Protein AF-A0A6G3WU25-F1 (afdb_monomer_lite)

Sequence (120 aa):
LTVGGRRLEVTRSPAQPRPKKRGDGFTMEKAQSRLRGYDTERGWQALSKSHQEIGEELTQLIGMSRDQFCQVVLLPQGDFARFLRADAEARGKLLGRLFDTRRFAAVEERLAELRRGAEA

Structure (mmCIF, N/CA/C/O backbone):
data_AF-A0A6G3WU25-F1
#
_entry.id   AF-A0A6G3WU25-F1
#
loop_
_atom_site.group_PDB
_atom_site.id
_atom_site.type_symbol
_atom_site.label_atom_id
_atom_site.label_alt_id
_atom_site.label_comp_id
_atom_site.label_asym_id
_atom_site.label_entity_id
_atom_site.label_seq_id
_atom_site.pdbx_PDB_ins_code
_atom_site.Cartn_x
_atom_site.Cartn_y
_atom_site.Cartn_z
_atom_site.occupancy
_atom_site.B_iso_or_equiv
_atom_site.auth_seq_id
_atom_site.auth_comp_id
_atom_site.auth_asym_id
_atom_site.auth_atom_id
_atom_site.pdbx_PDB_model_num
ATOM 1 N N . LEU A 1 1 ? -8.630 -6.424 -8.662 1.00 52.09 1 LEU A N 1
ATOM 2 C CA . LEU A 1 1 ? -7.750 -5.549 -7.851 1.00 52.09 1 LEU A CA 1
ATOM 3 C C . LEU A 1 1 ? -8.452 -4.213 -7.664 1.00 52.09 1 LEU A C 1
ATOM 5 O O . LEU A 1 1 ? -8.207 -3.270 -8.406 1.00 52.09 1 LEU A O 1
ATOM 9 N N . THR A 1 2 ? -9.408 -4.178 -6.745 1.00 66.94 2 THR A N 1
ATOM 10 C CA . THR A 1 2 ? -10.195 -2.986 -6.417 1.00 66.94 2 THR A CA 1
ATOM 11 C C . THR A 1 2 ? -10.176 -2.822 -4.909 1.00 66.94 2 THR A C 1
ATOM 13 O O . THR A 1 2 ? -10.383 -3.802 -4.197 1.00 66.94 2 THR A O 1
ATOM 16 N N . VAL A 1 3 ? -9.914 -1.609 -4.432 1.00 75.12 3 VAL A N 1
ATOM 17 C CA . VAL A 1 3 ? -9.981 -1.245 -3.011 1.00 75.12 3 VAL A CA 1
ATOM 18 C C . VAL A 1 3 ? -10.750 0.067 -2.906 1.00 75.12 3 VAL A C 1
ATOM 20 O O . VAL A 1 3 ? -10.538 0.966 -3.719 1.00 75.12 3 VAL A O 1
ATOM 23 N N . GLY A 1 4 ? -11.711 0.154 -1.982 1.00 74.19 4 GLY A N 1
ATOM 24 C CA . GLY A 1 4 ? -12.531 1.361 -1.801 1.00 74.19 4 GLY A CA 1
ATOM 25 C C . GLY A 1 4 ? -13.245 1.843 -3.075 1.00 74.19 4 GLY A C 1
ATOM 26 O O . GLY A 1 4 ? -13.279 3.038 -3.339 1.00 74.19 4 GLY A O 1
ATOM 27 N N . GLY A 1 5 ? -13.727 0.925 -3.924 1.00 85.12 5 GLY A N 1
ATOM 28 C CA . GLY A 1 5 ? -14.393 1.261 -5.194 1.00 85.12 5 GLY A CA 1
ATOM 29 C C . GLY A 1 5 ? -13.465 1.760 -6.312 1.00 85.12 5 GLY A C 1
ATOM 30 O O . GLY A 1 5 ? -13.920 1.979 -7.430 1.00 85.12 5 GLY A O 1
ATOM 31 N N . ARG A 1 6 ? -12.158 1.889 -6.055 1.00 88.25 6 ARG A N 1
ATOM 32 C CA . ARG A 1 6 ? -11.157 2.335 -7.032 1.00 88.25 6 ARG A CA 1
ATOM 33 C C . ARG A 1 6 ? -10.340 1.154 -7.535 1.00 88.25 6 ARG A C 1
ATOM 35 O O . ARG A 1 6 ? -9.975 0.253 -6.775 1.00 88.25 6 ARG A O 1
ATOM 42 N N . ARG A 1 7 ? -10.008 1.166 -8.826 1.00 93.50 7 ARG A N 1
ATOM 43 C CA . ARG A 1 7 ? -9.069 0.212 -9.426 1.00 93.50 7 ARG A CA 1
ATOM 44 C C . ARG A 1 7 ? -7.718 0.895 -9.592 1.00 93.50 7 ARG A C 1
ATOM 46 O O . ARG A 1 7 ? -7.587 1.848 -10.353 1.00 93.50 7 ARG A O 1
ATOM 53 N N . LEU A 1 8 ? -6.730 0.400 -8.855 1.00 93.38 8 LEU A N 1
ATOM 54 C CA . LEU A 1 8 ? -5.380 0.952 -8.814 1.00 93.38 8 LEU A CA 1
ATOM 55 C C . LEU A 1 8 ? -4.367 -0.085 -9.288 1.00 93.38 8 LEU A C 1
ATOM 57 O O . LEU A 1 8 ? -4.538 -1.286 -9.076 1.00 93.38 8 LEU A O 1
ATOM 61 N N . GLU A 1 9 ? -3.296 0.395 -9.904 1.00 95.00 9 GLU A N 1
ATOM 62 C CA . GLU A 1 9 ? -2.148 -0.408 -10.294 1.00 95.00 9 GLU A CA 1
ATOM 63 C C . GLU A 1 9 ? -0.871 0.236 -9.759 1.00 95.00 9 GLU A C 1
ATOM 65 O O . GLU A 1 9 ? -0.580 1.405 -10.024 1.00 95.00 9 GLU A O 1
ATOM 70 N N . VAL A 1 10 ? -0.101 -0.551 -9.008 1.00 94.62 10 VAL A N 1
ATOM 71 C CA . VAL A 1 10 ? 1.184 -0.143 -8.444 1.00 94.62 10 VAL A CA 1
ATOM 72 C C . VAL A 1 10 ? 2.273 -0.963 -9.112 1.00 94.62 10 VAL A C 1
ATOM 74 O O . VAL A 1 10 ? 2.287 -2.186 -9.007 1.00 94.62 10 VAL A O 1
ATOM 77 N N . THR A 1 11 ? 3.213 -0.291 -9.769 1.00 95.88 11 THR A N 1
ATOM 78 C CA . THR A 1 11 ? 4.418 -0.920 -10.319 1.00 95.88 11 THR A CA 1
ATOM 79 C C . THR A 1 11 ? 5.630 -0.442 -9.534 1.00 95.88 11 THR A C 1
ATOM 81 O O . THR A 1 11 ? 5.830 0.765 -9.374 1.00 95.88 11 THR A O 1
ATOM 84 N N . ARG A 1 12 ? 6.452 -1.377 -9.052 1.00 94.88 12 ARG A N 1
ATOM 85 C CA . ARG A 1 12 ? 7.725 -1.086 -8.384 1.00 94.88 12 ARG A CA 1
ATOM 86 C C . ARG A 1 12 ? 8.845 -1.826 -9.094 1.00 94.88 12 ARG A C 1
ATOM 88 O O . ARG A 1 12 ? 8.729 -3.021 -9.339 1.00 94.88 12 ARG A O 1
ATOM 95 N N . SER A 1 13 ? 9.925 -1.111 -9.369 1.00 94.75 13 SER A N 1
ATOM 96 C CA . SER A 1 13 ? 11.144 -1.675 -9.939 1.00 94.75 13 SER A CA 1
ATOM 97 C C . SER A 1 13 ? 12.292 -1.406 -8.971 1.00 94.75 13 SER A C 1
ATOM 99 O O . SER A 1 13 ? 12.482 -0.244 -8.595 1.00 94.75 13 SER A O 1
ATOM 101 N N . PRO A 1 14 ? 13.035 -2.433 -8.529 1.00 95.50 14 PRO A N 1
ATOM 102 C CA . PRO A 1 14 ? 14.191 -2.236 -7.665 1.00 95.50 14 PRO A CA 1
ATOM 103 C C . PRO A 1 14 ? 15.327 -1.546 -8.427 1.00 95.50 14 PRO A C 1
ATOM 105 O O . PRO A 1 14 ? 15.327 -1.491 -9.659 1.00 95.50 14 PRO A O 1
ATOM 108 N N . ALA A 1 15 ? 16.308 -1.031 -7.686 1.00 96.31 15 ALA A N 1
ATOM 109 C CA . ALA A 1 15 ? 17.553 -0.601 -8.301 1.00 96.31 15 ALA A CA 1
ATOM 110 C C . ALA A 1 15 ? 18.275 -1.828 -8.872 1.00 96.31 15 ALA A C 1
ATOM 112 O O . ALA A 1 15 ? 18.418 -2.833 -8.176 1.00 96.31 15 ALA A O 1
ATOM 113 N N . GLN A 1 16 ? 18.696 -1.761 -10.133 1.00 95.56 16 GLN A N 1
ATOM 114 C CA . GLN A 1 16 ? 19.290 -2.907 -10.821 1.00 95.56 16 GLN A CA 1
ATOM 115 C C . GLN A 1 16 ? 20.236 -2.476 -11.947 1.00 95.56 16 GLN A C 1
ATOM 117 O O . GLN A 1 16 ? 20.023 -1.424 -12.558 1.00 95.56 16 GLN A O 1
ATOM 122 N N . PRO A 1 17 ? 21.271 -3.276 -12.260 1.00 95.88 17 PRO A N 1
ATOM 123 C CA . PRO A 1 17 ? 22.102 -3.036 -13.428 1.00 95.88 17 PRO A CA 1
ATOM 124 C C . PRO A 1 17 ? 21.287 -3.250 -14.708 1.00 95.88 17 PRO A C 1
ATOM 126 O O . PRO A 1 17 ? 20.574 -4.237 -14.869 1.00 95.88 17 PRO A O 1
ATOM 129 N N . ARG A 1 18 ? 21.424 -2.319 -15.646 1.00 94.50 18 ARG A N 1
ATOM 130 C CA . ARG A 1 18 ? 20.768 -2.319 -16.951 1.00 94.50 18 ARG A CA 1
ATOM 131 C C . ARG A 1 18 ? 21.820 -2.093 -18.037 1.00 94.50 18 ARG A C 1
ATOM 133 O O . ARG A 1 18 ? 22.690 -1.243 -17.846 1.00 94.50 18 ARG A O 1
ATOM 140 N N . PRO A 1 19 ? 21.756 -2.785 -19.185 1.00 96.00 19 PRO A N 1
ATOM 141 C CA . PRO A 1 19 ? 22.598 -2.455 -20.329 1.00 96.00 19 PRO A CA 1
ATOM 142 C C . PRO A 1 19 ? 22.497 -0.971 -20.699 1.00 96.00 19 PRO A C 1
ATOM 144 O O . PRO A 1 19 ? 21.406 -0.381 -20.683 1.00 96.00 19 PRO A O 1
ATOM 147 N N . LYS A 1 20 ? 23.636 -0.351 -21.018 1.00 93.94 20 LYS A N 1
ATOM 148 C CA . LYS A 1 20 ? 23.664 1.039 -21.484 1.00 93.94 20 LYS A CA 1
ATOM 149 C C . LYS A 1 20 ? 22.916 1.158 -22.815 1.00 93.94 20 LYS A C 1
ATOM 151 O O . LYS A 1 20 ? 22.951 0.267 -23.651 1.00 93.94 20 LYS A O 1
ATOM 156 N N . LYS A 1 21 ? 22.262 2.305 -23.042 1.00 90.88 21 LYS A N 1
ATOM 157 C CA . LYS A 1 21 ? 21.616 2.601 -24.338 1.00 90.88 21 LYS A CA 1
ATOM 158 C C . LYS A 1 21 ? 22.617 2.727 -25.494 1.00 90.88 21 LYS A C 1
ATOM 160 O O . LYS A 1 21 ? 22.209 2.624 -26.645 1.00 90.88 21 LYS A O 1
ATOM 165 N N . ARG A 1 22 ? 23.879 3.048 -25.198 1.00 92.25 22 ARG A N 1
ATOM 166 C CA . ARG A 1 22 ? 24.964 3.242 -26.168 1.00 92.25 22 ARG A CA 1
ATOM 167 C C . ARG A 1 22 ? 26.276 2.732 -25.571 1.00 92.25 22 ARG A C 1
ATOM 169 O O . ARG A 1 22 ? 26.555 3.036 -24.409 1.00 92.25 22 ARG A O 1
ATOM 176 N N . GLY A 1 23 ? 27.065 2.038 -26.390 1.00 92.50 23 GLY A N 1
ATOM 177 C CA . GLY A 1 23 ? 28.327 1.406 -25.995 1.00 92.50 23 GLY A CA 1
ATOM 178 C C . GLY A 1 23 ? 28.138 0.149 -25.142 1.00 92.50 23 GLY A C 1
ATOM 179 O O . GLY A 1 23 ? 27.012 -0.224 -24.813 1.00 92.50 23 GLY A O 1
ATOM 180 N N . ASP A 1 24 ? 29.256 -0.467 -24.766 1.00 90.12 24 ASP A N 1
ATOM 181 C CA . ASP A 1 24 ? 29.267 -1.702 -23.983 1.00 90.12 24 ASP A CA 1
ATOM 182 C C . ASP A 1 24 ? 29.206 -1.457 -22.464 1.00 90.12 24 ASP A C 1
ATOM 184 O O . ASP A 1 24 ? 29.589 -0.406 -21.925 1.00 90.12 24 ASP A O 1
ATOM 188 N N . GLY A 1 25 ? 28.710 -2.470 -21.756 1.00 94.69 25 GLY A N 1
ATOM 189 C CA . GLY A 1 25 ? 28.616 -2.510 -20.300 1.00 94.69 25 GLY A CA 1
ATOM 190 C C . GLY A 1 25 ? 27.259 -2.092 -19.725 1.00 94.69 25 GLY A C 1
ATOM 191 O O . GLY A 1 25 ? 26.286 -1.808 -20.427 1.00 94.69 25 GLY A O 1
ATOM 192 N N . PHE A 1 26 ? 27.202 -2.062 -18.394 1.00 95.75 26 PHE A N 1
ATOM 193 C CA . PHE A 1 26 ? 25.984 -1.821 -17.622 1.00 95.75 26 PHE A CA 1
ATOM 194 C C . PHE A 1 26 ? 26.006 -0.446 -16.944 1.00 95.75 26 PHE A C 1
ATOM 196 O O . PHE A 1 26 ? 27.057 0.149 -16.704 1.00 95.75 26 PHE A O 1
ATOM 203 N N . THR A 1 27 ? 24.823 0.073 -16.641 1.00 95.44 27 THR A N 1
ATOM 204 C CA . THR A 1 27 ? 24.598 1.245 -15.796 1.00 95.44 27 THR A CA 1
ATOM 205 C C . THR A 1 27 ? 23.559 0.906 -14.735 1.00 95.44 27 THR A C 1
ATOM 207 O O . THR A 1 27 ? 22.713 0.043 -14.955 1.00 95.44 27 THR A O 1
ATOM 210 N N . MET A 1 28 ? 23.619 1.555 -13.576 1.00 95.62 28 MET A N 1
ATOM 211 C CA . MET A 1 28 ? 22.632 1.331 -12.523 1.00 95.62 28 MET A CA 1
ATOM 212 C C . MET A 1 28 ? 21.349 2.099 -12.824 1.00 95.62 28 MET A C 1
ATOM 214 O O . MET A 1 28 ? 21.335 3.330 -12.872 1.00 95.62 28 MET A O 1
ATOM 218 N N . GLU A 1 29 ? 20.251 1.369 -12.987 1.00 95.25 29 GLU A N 1
ATOM 219 C CA . GLU A 1 29 ? 18.914 1.939 -12.984 1.00 95.25 29 GLU A CA 1
ATOM 220 C C . GLU A 1 29 ? 18.464 2.129 -11.533 1.00 95.25 29 GLU A C 1
ATOM 222 O O . GLU A 1 29 ? 18.551 1.214 -10.715 1.00 95.25 29 GLU A O 1
ATOM 227 N N . LYS A 1 30 ? 18.021 3.343 -11.191 1.00 95.44 30 LYS A N 1
ATOM 228 C CA . LYS A 1 30 ? 17.517 3.652 -9.848 1.00 95.44 30 LYS A CA 1
ATOM 229 C C . LYS A 1 30 ? 16.178 2.957 -9.612 1.00 95.44 30 LYS A C 1
ATOM 231 O O . LYS A 1 30 ? 15.408 2.759 -10.550 1.00 95.44 30 LYS A O 1
ATOM 236 N N . ALA A 1 31 ? 15.875 2.672 -8.348 1.00 96.25 31 ALA A N 1
ATOM 237 C CA . ALA A 1 31 ? 14.562 2.173 -7.966 1.00 96.25 31 ALA A CA 1
ATOM 238 C C . ALA A 1 31 ? 13.457 3.160 -8.380 1.00 96.25 31 ALA A C 1
ATOM 240 O O . ALA A 1 31 ? 13.622 4.378 -8.276 1.00 96.25 31 ALA A O 1
ATOM 241 N N . GLN A 1 32 ? 12.325 2.633 -8.846 1.00 96.12 32 GLN A N 1
ATOM 242 C CA . GLN A 1 32 ? 11.175 3.423 -9.282 1.00 96.12 32 GLN A CA 1
ATOM 243 C C . GLN A 1 32 ? 9.881 2.866 -8.703 1.00 96.12 32 GLN A C 1
ATOM 245 O O . GLN A 1 32 ? 9.723 1.662 -8.501 1.00 96.12 32 GLN A O 1
ATOM 250 N N . SER A 1 33 ? 8.925 3.755 -8.458 1.00 97.56 33 SER A N 1
ATOM 251 C CA . SER A 1 33 ? 7.550 3.409 -8.109 1.00 97.56 33 SER A CA 1
ATOM 252 C C . SER A 1 33 ? 6.602 4.215 -8.984 1.00 97.56 33 SER A C 1
ATOM 254 O O . SER A 1 33 ? 6.884 5.366 -9.311 1.00 97.56 33 SER A O 1
ATOM 256 N N . ARG A 1 34 ? 5.507 3.599 -9.422 1.00 97.25 34 ARG A N 1
ATOM 257 C CA . ARG A 1 34 ? 4.474 4.244 -10.235 1.00 97.25 34 ARG A CA 1
ATOM 258 C C . ARG A 1 34 ? 3.112 3.781 -9.761 1.00 97.25 34 ARG A C 1
ATOM 260 O O . ARG A 1 34 ? 2.911 2.583 -9.566 1.00 97.25 34 ARG A O 1
ATOM 267 N N . LEU A 1 35 ? 2.200 4.728 -9.623 1.00 96.56 35 LEU A N 1
ATOM 268 C CA . LEU A 1 35 ? 0.803 4.484 -9.313 1.00 96.56 35 LEU A CA 1
ATOM 269 C C . LEU A 1 35 ? -0.053 4.965 -10.478 1.00 96.56 35 LEU A C 1
ATOM 271 O O . LEU A 1 35 ? 0.105 6.095 -10.952 1.00 96.56 35 LEU A O 1
ATOM 275 N N . ARG A 1 36 ? -0.965 4.104 -10.924 1.00 97.00 36 ARG A N 1
ATOM 276 C CA . ARG A 1 36 ? -2.000 4.434 -11.901 1.00 97.00 36 ARG A CA 1
ATOM 277 C C . ARG A 1 36 ? -3.379 4.119 -11.342 1.00 97.00 36 ARG A C 1
ATOM 279 O O . ARG A 1 36 ? -3.545 3.139 -10.621 1.00 97.00 36 ARG A O 1
ATOM 286 N N . GLY A 1 37 ? -4.353 4.948 -11.688 1.00 95.44 37 GLY A N 1
ATOM 287 C CA . GLY A 1 37 ? -5.767 4.734 -11.401 1.00 95.44 37 GLY A CA 1
ATOM 288 C C . GLY A 1 37 ? -6.523 4.467 -12.688 1.00 95.44 37 GLY A C 1
ATOM 289 O O . GLY A 1 37 ? -6.194 5.036 -13.724 1.00 95.44 37 GLY A O 1
ATOM 290 N N . TYR A 1 38 ? -7.502 3.576 -12.638 1.00 95.25 38 TYR A N 1
ATOM 291 C CA . TYR A 1 38 ? -8.373 3.318 -13.771 1.00 95.25 38 TYR A CA 1
ATOM 292 C C . TYR A 1 38 ? -9.613 4.204 -13.687 1.00 95.25 38 TYR A C 1
ATOM 294 O O . TYR A 1 38 ? -10.344 4.160 -12.698 1.00 95.25 38 TYR A O 1
ATOM 302 N N . ASP A 1 39 ? -9.826 4.975 -14.742 1.00 93.25 39 ASP A N 1
ATOM 303 C CA . ASP A 1 39 ? -11.013 5.772 -15.003 1.00 93.25 39 ASP A CA 1
ATOM 304 C C . ASP A 1 39 ? -11.866 5.072 -16.073 1.00 93.25 39 ASP A C 1
ATOM 306 O O . ASP A 1 39 ? -11.330 4.496 -17.025 1.00 93.25 39 ASP A O 1
ATOM 310 N N . THR A 1 40 ? -13.189 5.084 -15.918 1.00 90.38 40 THR A N 1
ATOM 311 C CA . THR A 1 40 ? -14.102 4.366 -16.823 1.00 90.38 40 THR A CA 1
ATOM 312 C C . THR A 1 40 ? -14.193 4.991 -18.211 1.00 90.38 40 THR A C 1
ATOM 314 O O . THR A 1 40 ? -14.471 4.276 -19.169 1.00 90.38 40 THR A O 1
ATOM 317 N N . GLU A 1 41 ? -13.946 6.294 -18.337 1.00 93.31 41 GLU A N 1
ATOM 318 C CA . GLU A 1 41 ? -14.017 7.019 -19.608 1.00 93.31 41 GLU A CA 1
ATOM 319 C C . GLU A 1 41 ? -12.641 7.118 -20.269 1.00 93.31 41 GLU A C 1
ATOM 321 O O . GLU A 1 41 ? -12.501 6.980 -21.483 1.00 93.31 41 GLU A O 1
ATOM 326 N N . ARG A 1 42 ? -11.601 7.352 -19.464 1.00 92.69 42 ARG A N 1
ATOM 327 C CA . ARG A 1 42 ? -10.252 7.689 -19.937 1.00 92.69 42 ARG A CA 1
ATOM 328 C C . ARG A 1 42 ? -9.233 6.567 -19.748 1.00 92.69 42 ARG A C 1
ATOM 330 O O . ARG A 1 42 ? -8.059 6.754 -20.067 1.00 92.69 42 ARG A O 1
ATOM 337 N N . GLY A 1 43 ? -9.645 5.419 -19.213 1.00 94.38 43 GLY A N 1
ATOM 338 C CA . GLY A 1 43 ? -8.775 4.276 -18.961 1.00 94.38 43 GLY A CA 1
ATOM 339 C C . GLY A 1 43 ? -7.724 4.545 -17.879 1.00 94.38 43 GLY A C 1
ATOM 340 O O . GLY A 1 43 ? -7.970 5.231 -16.891 1.00 94.38 43 GLY A O 1
ATOM 341 N N . TRP A 1 44 ? -6.531 3.969 -18.031 1.00 95.81 44 TRP A N 1
ATOM 342 C CA . TRP A 1 44 ? -5.467 4.090 -17.029 1.00 95.81 44 TRP A CA 1
ATOM 343 C C . TRP A 1 44 ? -4.800 5.468 -17.036 1.00 95.81 44 TRP A C 1
ATOM 345 O O . TRP A 1 44 ? -4.139 5.843 -18.002 1.00 95.81 44 TRP A O 1
ATOM 355 N N . GLN A 1 45 ? -4.880 6.161 -15.904 1.00 96.56 45 GLN A N 1
ATOM 356 C CA . GLN A 1 45 ? -4.297 7.476 -15.665 1.00 96.56 45 GLN A CA 1
ATOM 357 C C . GLN A 1 45 ? -3.139 7.399 -14.673 1.00 96.56 45 GLN A C 1
ATOM 359 O O . GLN A 1 45 ? -3.200 6.676 -13.678 1.00 96.56 45 GLN A O 1
ATOM 364 N N . ALA A 1 46 ? -2.068 8.147 -14.933 1.00 95.75 46 ALA A N 1
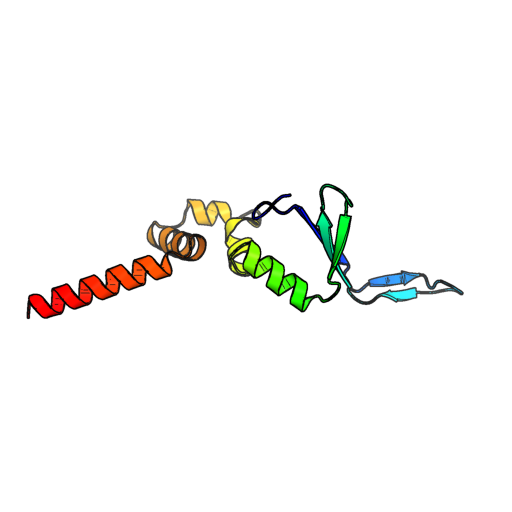ATOM 365 C CA . 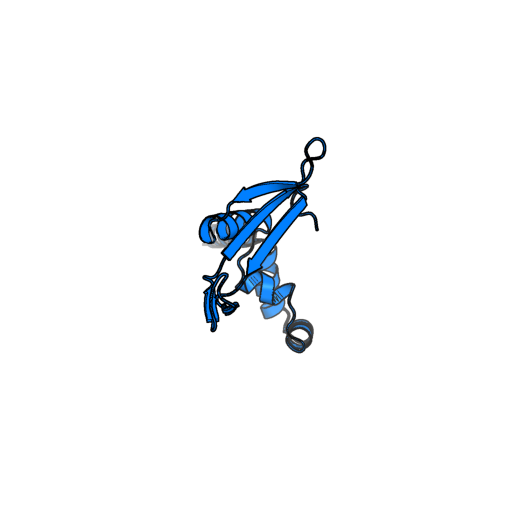ALA A 1 46 ? -0.953 8.257 -13.997 1.00 95.75 46 ALA A CA 1
ATOM 366 C C . ALA A 1 46 ? -1.355 9.117 -12.792 1.00 95.75 46 ALA A C 1
ATOM 368 O O . ALA A 1 46 ? -1.841 10.228 -12.973 1.00 95.75 46 ALA A O 1
ATOM 369 N N . LEU A 1 47 ? -1.124 8.607 -11.580 1.00 95.06 47 LEU A N 1
ATOM 370 C CA . LEU A 1 47 ? -1.450 9.308 -10.336 1.00 95.06 47 LEU A CA 1
ATOM 371 C C . LEU A 1 47 ? -0.198 9.848 -9.646 1.00 95.06 47 LEU A C 1
ATOM 373 O O . LEU A 1 47 ? -0.130 11.031 -9.346 1.00 95.06 47 LEU A O 1
ATOM 377 N N . SER A 1 48 ? 0.816 9.006 -9.422 1.00 96.56 48 SER A N 1
ATOM 378 C CA . SER A 1 48 ? 2.072 9.449 -8.802 1.00 96.56 48 SER A CA 1
ATOM 379 C C . SER A 1 48 ? 3.265 8.592 -9.231 1.00 96.56 48 SER A C 1
ATOM 381 O O . SER A 1 48 ? 3.128 7.451 -9.689 1.00 96.56 48 SER A O 1
ATOM 383 N N . LYS A 1 49 ? 4.461 9.173 -9.096 1.00 96.00 49 LYS A N 1
ATOM 384 C CA . LYS A 1 49 ? 5.768 8.508 -9.224 1.00 96.00 49 LYS A CA 1
ATOM 385 C C . LYS A 1 49 ? 6.604 8.607 -7.937 1.00 96.00 49 LYS A C 1
ATOM 387 O O . LYS A 1 49 ? 7.718 8.086 -7.897 1.00 96.00 49 LYS A O 1
ATOM 392 N N . SER A 1 50 ? 6.096 9.282 -6.904 1.00 95.94 50 SER A N 1
ATOM 393 C CA . SER A 1 50 ? 6.775 9.443 -5.618 1.00 95.94 50 SER A CA 1
ATOM 394 C C . SER A 1 50 ? 6.560 8.200 -4.764 1.00 95.94 50 SER A C 1
ATOM 396 O O . SER A 1 50 ? 5.429 7.798 -4.510 1.00 95.94 50 SER A O 1
ATOM 398 N N . HIS A 1 51 ? 7.642 7.566 -4.308 1.00 93.44 51 HIS A N 1
ATOM 399 C CA . HIS A 1 51 ? 7.526 6.362 -3.481 1.00 93.44 51 HIS A CA 1
ATOM 400 C C . HIS A 1 51 ? 6.765 6.627 -2.175 1.00 93.44 51 HIS A C 1
ATOM 402 O O . HIS A 1 51 ? 5.975 5.786 -1.750 1.00 93.44 51 HIS A O 1
ATOM 408 N N . GLN A 1 52 ? 6.992 7.797 -1.572 1.00 93.88 52 GLN A N 1
ATOM 409 C CA . GLN A 1 52 ? 6.384 8.177 -0.303 1.00 93.88 52 GLN A CA 1
ATOM 410 C C . GLN A 1 52 ? 4.882 8.437 -0.449 1.00 93.88 52 GLN A C 1
ATOM 412 O O . GLN A 1 52 ? 4.102 7.779 0.231 1.00 93.88 52 GLN A O 1
ATOM 417 N N . GLU A 1 53 ? 4.472 9.281 -1.402 1.00 94.25 53 GLU A N 1
ATOM 418 C CA . GLU A 1 53 ? 3.048 9.567 -1.658 1.00 94.25 53 GLU A CA 1
ATOM 419 C C . GLU A 1 53 ? 2.267 8.292 -1.990 1.00 94.25 53 GLU A C 1
ATOM 421 O O . GLU A 1 53 ? 1.163 8.078 -1.501 1.00 94.25 53 GLU A O 1
ATOM 426 N N . ILE A 1 54 ? 2.859 7.400 -2.793 1.00 95.19 54 ILE A N 1
ATOM 427 C CA . ILE A 1 54 ? 2.241 6.110 -3.116 1.00 95.19 54 ILE A CA 1
ATOM 428 C C . ILE A 1 54 ? 2.079 5.262 -1.849 1.00 95.19 54 ILE A C 1
ATOM 430 O O . ILE A 1 54 ? 1.074 4.575 -1.697 1.00 95.19 54 ILE A O 1
ATOM 434 N N . GLY A 1 55 ? 3.064 5.268 -0.949 1.00 91.81 55 GLY A N 1
ATOM 435 C CA . GLY A 1 55 ? 2.979 4.558 0.326 1.00 91.81 55 GLY A CA 1
ATOM 436 C C . GLY A 1 55 ? 1.859 5.091 1.220 1.00 91.81 55 GLY A C 1
ATOM 437 O O . GLY A 1 55 ? 1.106 4.297 1.785 1.00 91.81 55 GLY A O 1
ATOM 438 N N . GLU A 1 56 ? 1.729 6.411 1.311 1.00 91.50 56 GLU A N 1
ATOM 439 C CA . GLU A 1 56 ? 0.697 7.088 2.102 1.00 91.50 56 GLU A CA 1
ATOM 440 C C . GLU A 1 56 ? -0.708 6.814 1.546 1.00 91.50 56 GLU A C 1
ATOM 442 O O . GLU A 1 56 ? -1.563 6.335 2.290 1.00 91.50 56 GLU A O 1
ATOM 447 N N . GLU A 1 57 ? -0.914 6.980 0.234 1.00 90.69 57 GLU A N 1
ATOM 448 C CA . GLU A 1 57 ? -2.179 6.678 -0.458 1.00 90.69 57 GLU A CA 1
ATOM 449 C C . GLU A 1 57 ? -2.616 5.224 -0.220 1.00 90.69 57 GLU A C 1
ATOM 451 O O . GLU A 1 57 ? -3.761 4.947 0.141 1.00 90.69 57 GLU A O 1
ATOM 456 N N . LEU A 1 58 ? -1.695 4.267 -0.382 1.00 89.12 58 LEU A N 1
ATOM 457 C CA . LEU A 1 58 ? -2.001 2.853 -0.156 1.00 89.12 58 LEU A CA 1
ATOM 458 C C . LEU A 1 58 ? -2.305 2.563 1.317 1.00 89.12 58 LEU A C 1
ATOM 460 O O . LEU A 1 58 ? -3.205 1.779 1.602 1.00 89.12 58 LEU A O 1
ATOM 464 N N . THR A 1 59 ? -1.592 3.191 2.252 1.00 87.25 59 THR A N 1
ATOM 465 C CA . THR A 1 59 ? -1.834 2.998 3.690 1.00 87.25 59 THR A CA 1
ATOM 466 C C . THR A 1 59 ? -3.212 3.522 4.085 1.00 87.25 59 THR A C 1
ATOM 468 O O . THR A 1 59 ? -3.939 2.834 4.798 1.00 87.25 59 THR A O 1
ATOM 471 N N . GLN A 1 60 ? -3.606 4.696 3.583 1.00 85.56 60 GLN A N 1
ATOM 472 C CA . GLN A 1 60 ? -4.932 5.268 3.827 1.00 85.56 60 GLN A CA 1
ATOM 473 C C . GLN A 1 60 ? -6.049 4.411 3.224 1.00 85.56 60 GLN A C 1
ATOM 475 O O . GLN A 1 60 ? -7.055 4.166 3.882 1.00 85.56 60 GLN A O 1
ATOM 480 N N . LEU A 1 61 ? -5.865 3.913 1.997 1.00 86.44 61 LEU A N 1
ATOM 481 C CA . LEU A 1 61 ? -6.874 3.101 1.313 1.00 86.44 61 LEU A CA 1
ATOM 482 C C . LEU A 1 61 ? -7.051 1.704 1.907 1.00 86.44 61 LEU A C 1
ATOM 484 O O . LEU A 1 61 ? -8.172 1.202 1.961 1.00 86.44 61 LEU A O 1
ATOM 488 N N . ILE A 1 62 ? -5.956 1.049 2.296 1.00 84.31 62 ILE A N 1
ATOM 489 C CA . ILE A 1 62 ? -6.002 -0.298 2.881 1.00 84.31 62 ILE A CA 1
ATOM 490 C C . ILE A 1 62 ? -6.362 -0.208 4.377 1.00 84.31 62 ILE A C 1
ATOM 492 O O . ILE A 1 62 ? -6.928 -1.147 4.930 1.00 84.31 62 ILE A O 1
ATOM 496 N N . GLY A 1 63 ? -6.074 0.922 5.032 1.00 81.69 63 GLY A N 1
ATOM 497 C CA . GLY A 1 63 ? -6.393 1.159 6.442 1.00 81.69 63 GLY A CA 1
ATOM 498 C C . GLY A 1 63 ? -5.474 0.421 7.418 1.00 81.69 63 GLY A C 1
ATOM 499 O O . GLY A 1 63 ? -5.797 0.298 8.595 1.00 81.69 63 GLY A O 1
ATOM 500 N N . MET A 1 64 ? -4.335 -0.091 6.947 1.00 76.19 64 MET A N 1
ATOM 501 C CA . MET A 1 64 ? -3.375 -0.835 7.765 1.00 76.19 64 MET A CA 1
ATOM 502 C C . MET A 1 64 ? -1.941 -0.617 7.284 1.00 76.19 64 MET A C 1
ATOM 504 O O . MET A 1 64 ? -1.689 -0.334 6.111 1.00 76.19 64 MET A O 1
ATOM 508 N N . SER A 1 65 ? -0.988 -0.774 8.200 1.00 78.56 65 SER A N 1
ATOM 509 C CA . SER A 1 65 ? 0.439 -0.689 7.895 1.00 78.56 65 SER A CA 1
ATOM 510 C C . SER A 1 65 ? 0.933 -1.918 7.126 1.00 78.56 65 SER A C 1
ATOM 512 O O . SER A 1 65 ? 0.305 -2.978 7.136 1.00 78.56 65 SER A O 1
ATOM 514 N N . ARG A 1 66 ? 2.119 -1.810 6.507 1.00 76.62 66 ARG A N 1
ATOM 515 C CA . ARG A 1 66 ? 2.797 -2.943 5.848 1.00 76.62 66 ARG A CA 1
ATOM 516 C C . ARG A 1 66 ? 2.906 -4.156 6.771 1.00 76.62 66 ARG A C 1
ATOM 518 O O . ARG A 1 66 ? 2.620 -5.268 6.349 1.00 76.62 66 ARG A O 1
ATOM 525 N N . ASP A 1 67 ? 3.330 -3.948 8.013 1.00 72.44 67 ASP A N 1
ATOM 526 C CA . ASP A 1 67 ? 3.586 -5.051 8.939 1.00 72.44 67 ASP A CA 1
ATOM 527 C C . ASP A 1 67 ? 2.278 -5.733 9.368 1.00 72.44 67 ASP A C 1
ATOM 529 O O . ASP A 1 67 ? 2.231 -6.957 9.468 1.00 72.44 67 ASP A O 1
ATOM 533 N N . GLN A 1 68 ? 1.193 -4.966 9.534 1.00 70.81 68 GLN A N 1
ATOM 534 C CA . GLN A 1 68 ? -0.152 -5.504 9.773 1.00 70.81 68 GLN A CA 1
ATOM 535 C C . GLN A 1 68 ? -0.672 -6.279 8.557 1.00 70.81 68 GLN A C 1
ATOM 537 O O . GLN A 1 68 ? -1.189 -7.384 8.707 1.00 70.81 68 GLN A O 1
ATOM 542 N N . PHE A 1 69 ? -0.474 -5.742 7.351 1.00 74.56 69 PHE A N 1
ATOM 543 C CA . PHE A 1 69 ? -0.852 -6.407 6.107 1.00 74.56 69 PHE A CA 1
ATOM 544 C C . PHE A 1 69 ? -0.100 -7.732 5.923 1.00 74.56 69 PHE A C 1
ATOM 546 O O . PHE A 1 69 ? -0.710 -8.755 5.615 1.00 74.56 69 PHE A O 1
ATOM 553 N N . CYS A 1 70 ? 1.215 -7.752 6.159 1.00 69.75 70 CYS A N 1
ATOM 554 C CA . CYS A 1 70 ? 2.020 -8.966 6.044 1.00 69.75 70 CYS A CA 1
ATOM 555 C C . CYS A 1 70 ? 1.648 -10.029 7.082 1.00 69.75 70 CYS A C 1
ATOM 557 O O . CYS A 1 70 ? 1.670 -11.209 6.769 1.00 69.75 70 CYS A O 1
ATOM 559 N N . GLN A 1 71 ? 1.252 -9.642 8.294 1.00 63.44 71 GLN A N 1
ATOM 560 C CA . GLN A 1 71 ? 0.812 -10.606 9.311 1.00 63.44 71 GLN A CA 1
ATOM 561 C C . GLN A 1 71 ? -0.483 -11.340 8.936 1.00 63.44 71 GLN A C 1
ATOM 563 O O . GLN A 1 71 ? -0.776 -12.386 9.512 1.00 63.44 71 GLN A O 1
ATOM 568 N N . VAL A 1 72 ? -1.271 -10.785 8.012 1.00 59.19 72 VAL A N 1
ATOM 569 C CA . VAL A 1 72 ? -2.670 -11.186 7.823 1.00 59.19 72 VAL A CA 1
ATOM 570 C C . VAL A 1 72 ? -2.950 -11.673 6.406 1.00 59.19 72 VAL A C 1
ATOM 572 O O . VAL A 1 72 ? -3.669 -12.652 6.232 1.00 59.19 72 VAL A O 1
ATOM 575 N N . VAL A 1 73 ? -2.379 -11.019 5.395 1.00 60.00 73 VAL A N 1
ATOM 576 C CA . VAL A 1 73 ? -2.667 -11.287 3.977 1.00 60.00 73 VAL A CA 1
ATOM 577 C C . VAL A 1 73 ? -1.529 -12.051 3.304 1.00 60.00 73 VAL A C 1
ATOM 579 O O . VAL A 1 73 ? -1.772 -12.992 2.552 1.00 60.00 73 VAL A O 1
ATOM 582 N N . LEU A 1 74 ? -0.279 -11.677 3.588 1.00 58.62 74 LEU A N 1
ATOM 583 C CA . LEU A 1 74 ? 0.908 -12.391 3.115 1.00 58.62 74 LEU A CA 1
ATOM 584 C C . LEU A 1 74 ? 1.358 -13.356 4.193 1.00 58.62 74 LEU A C 1
ATOM 586 O O . LEU A 1 74 ? 2.371 -13.126 4.835 1.00 58.62 74 LEU A O 1
ATOM 590 N N . LEU A 1 75 ? 0.610 -14.433 4.397 1.00 54.47 75 LEU A N 1
ATOM 591 C CA . LEU A 1 75 ? 1.081 -15.511 5.254 1.00 54.47 75 LEU A CA 1
ATOM 592 C C . LEU A 1 75 ? 2.390 -16.029 4.643 1.00 54.47 75 LEU A C 1
ATOM 594 O O . LEU A 1 75 ? 2.342 -16.666 3.585 1.00 54.47 75 LEU A O 1
ATOM 598 N N . PRO A 1 76 ? 3.564 -15.771 5.256 1.00 51.47 76 PRO A N 1
ATOM 599 C CA . PRO A 1 76 ? 4.745 -16.543 4.923 1.00 51.47 76 PRO A CA 1
ATOM 600 C C . PRO A 1 76 ? 4.338 -17.991 5.181 1.00 51.47 76 PRO A C 1
ATOM 602 O O . PRO A 1 76 ? 3.682 -18.265 6.192 1.00 51.47 76 PRO A O 1
ATOM 605 N N . GLN A 1 77 ? 4.628 -18.899 4.251 1.00 51.59 77 GLN A N 1
ATOM 606 C CA . GLN A 1 77 ? 4.289 -20.315 4.402 1.00 51.59 77 GLN A CA 1
ATOM 607 C C . GLN A 1 77 ? 4.827 -20.804 5.767 1.00 51.59 77 GLN A C 1
ATOM 609 O O . GLN A 1 77 ? 6.028 -20.988 5.923 1.00 51.59 77 GLN A O 1
ATOM 614 N N . GLY A 1 78 ? 3.958 -20.894 6.786 1.00 56.19 78 GLY A N 1
ATOM 615 C CA . GLY A 1 78 ? 4.349 -21.099 8.190 1.00 56.19 78 GLY A CA 1
ATOM 616 C C . GLY A 1 78 ? 3.516 -20.325 9.227 1.00 56.19 78 GLY A C 1
ATOM 617 O O . GLY A 1 78 ? 2.930 -20.941 10.120 1.00 56.19 78 GLY A O 1
ATOM 618 N N . ASP A 1 79 ? 3.386 -18.998 9.115 1.00 57.91 79 ASP A N 1
ATOM 619 C CA . ASP A 1 79 ? 2.803 -18.189 10.208 1.00 57.91 79 ASP A CA 1
ATOM 620 C C . ASP A 1 79 ? 1.270 -18.243 10.282 1.00 57.91 79 ASP A C 1
ATOM 622 O O . ASP A 1 79 ? 0.702 -17.967 11.338 1.00 57.91 79 ASP A O 1
ATOM 626 N N . PHE A 1 80 ? 0.576 -18.697 9.231 1.00 61.81 80 PHE A N 1
ATOM 627 C CA . PHE A 1 80 ? -0.868 -18.966 9.327 1.00 61.81 80 PHE A CA 1
ATOM 628 C C . PHE A 1 80 ? -1.181 -20.140 10.236 1.00 61.81 80 PHE A C 1
ATOM 630 O O . PHE A 1 80 ? -2.124 -20.097 11.020 1.00 61.81 80 PHE A O 1
ATOM 637 N N . ALA A 1 81 ? -0.362 -21.191 10.163 1.00 60.34 81 ALA A N 1
ATOM 638 C CA . ALA A 1 81 ? -0.490 -22.313 11.076 1.00 60.34 81 ALA A CA 1
ATOM 639 C C . ALA A 1 81 ? -0.246 -21.840 12.514 1.00 60.34 81 ALA A C 1
ATOM 641 O O . ALA A 1 81 ? -0.941 -22.281 13.425 1.00 60.34 81 ALA A O 1
ATOM 642 N N . ARG A 1 82 ? 0.677 -20.887 12.714 1.00 63.72 82 ARG A N 1
ATOM 643 C CA . ARG A 1 82 ? 0.900 -20.247 14.015 1.00 63.72 82 ARG A CA 1
ATOM 644 C C . ARG A 1 82 ? -0.287 -19.384 14.451 1.00 63.72 82 ARG A C 1
ATOM 646 O O . ARG A 1 82 ? -0.627 -19.419 15.623 1.00 63.72 82 ARG A O 1
ATOM 653 N N . PHE A 1 83 ? -0.958 -18.688 13.532 1.00 64.12 83 PHE A N 1
ATOM 654 C CA . PHE A 1 83 ? -2.203 -17.956 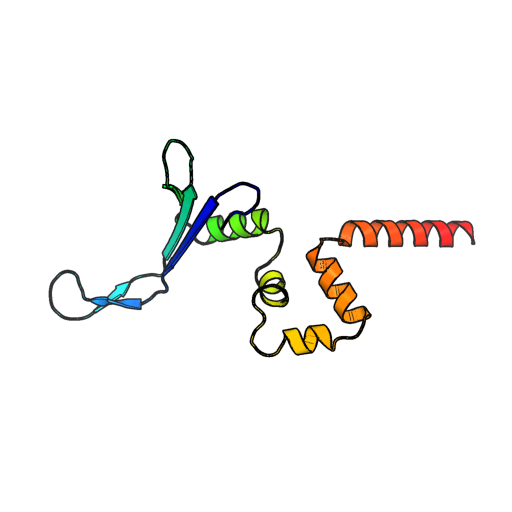13.800 1.00 64.12 83 PHE A CA 1
ATOM 655 C C . PHE A 1 83 ? -3.365 -18.885 14.191 1.00 64.12 83 PHE A C 1
ATOM 657 O O . PHE A 1 83 ? -4.041 -18.629 15.184 1.00 64.12 83 PHE A O 1
ATOM 664 N N . LEU A 1 84 ? -3.574 -19.993 13.469 1.00 65.06 84 LEU A N 1
ATOM 665 C CA . LEU A 1 84 ? -4.599 -20.994 13.802 1.00 65.06 84 LEU A CA 1
ATOM 666 C C . LEU A 1 84 ? -4.327 -21.681 15.150 1.00 65.06 84 LEU A C 1
ATOM 668 O O . LEU A 1 84 ? -5.266 -22.060 15.846 1.00 65.06 84 LEU A O 1
ATOM 672 N N . ARG A 1 85 ? -3.048 -21.829 15.515 1.00 69.12 85 ARG A N 1
ATOM 673 C CA . ARG A 1 85 ? -2.598 -22.418 16.787 1.00 69.12 85 ARG A CA 1
ATOM 674 C C . ARG A 1 85 ? -2.455 -21.401 17.922 1.00 69.12 85 ARG A C 1
ATOM 676 O O . ARG A 1 85 ? -2.205 -21.813 19.049 1.00 69.12 85 ARG A O 1
ATOM 683 N N . ALA A 1 86 ? -2.583 -20.104 17.643 1.00 70.25 86 ALA A N 1
ATOM 684 C CA . ALA A 1 86 ? -2.457 -19.067 18.655 1.00 70.25 86 ALA A CA 1
ATOM 685 C C . ALA A 1 86 ? -3.628 -19.135 19.643 1.00 70.25 86 ALA A C 1
ATOM 687 O O . ALA A 1 86 ? -4.770 -19.435 19.268 1.00 70.25 86 ALA A O 1
ATOM 688 N N . ASP A 1 87 ? -3.351 -18.820 20.903 1.00 76.06 87 ASP A N 1
ATOM 689 C CA . ASP A 1 87 ? -4.381 -18.672 21.924 1.00 76.06 87 ASP A CA 1
ATOM 690 C C . ASP A 1 87 ? -5.380 -17.551 21.568 1.00 76.06 87 ASP A C 1
ATOM 692 O O . ASP A 1 87 ? -5.178 -16.732 20.660 1.00 76.06 87 ASP A O 1
ATOM 696 N N . ALA A 1 88 ? -6.535 -17.568 22.236 1.00 74.12 88 ALA A N 1
ATOM 697 C CA . ALA A 1 88 ? -7.621 -16.629 21.959 1.00 74.12 88 ALA A CA 1
ATOM 698 C C . ALA A 1 88 ? -7.196 -15.167 22.189 1.00 74.12 88 ALA A C 1
ATOM 700 O O . ALA A 1 88 ? -7.646 -14.276 21.468 1.00 74.12 88 ALA A O 1
ATOM 701 N N . GLU A 1 89 ? -6.287 -14.925 23.138 1.00 77.50 89 GLU A N 1
ATOM 702 C CA . GLU A 1 89 ? -5.781 -13.593 23.468 1.00 77.50 89 GLU A CA 1
ATOM 703 C C . GLU A 1 89 ? -4.892 -13.025 22.351 1.00 77.50 89 GLU A C 1
ATOM 705 O O . GLU A 1 89 ? -5.103 -11.894 21.899 1.00 77.50 89 GLU A O 1
ATOM 710 N N . ALA A 1 90 ? -3.935 -13.808 21.840 1.00 69.81 90 ALA A N 1
ATOM 711 C CA . ALA A 1 90 ? -3.079 -13.385 20.738 1.00 69.81 90 ALA A CA 1
ATOM 712 C C . ALA A 1 90 ? -3.883 -13.166 19.451 1.00 69.81 90 ALA A C 1
ATOM 714 O O . ALA A 1 90 ? -3.639 -12.188 18.736 1.00 69.81 90 ALA A O 1
ATOM 715 N N . ARG A 1 91 ? -4.888 -14.015 19.180 1.00 72.56 91 ARG A N 1
ATOM 716 C CA . ARG A 1 91 ? -5.843 -13.799 18.078 1.00 72.56 91 ARG A CA 1
ATOM 717 C C . ARG A 1 91 ? -6.647 -12.516 18.263 1.00 72.56 91 ARG A C 1
ATOM 719 O O . ARG A 1 91 ? -6.738 -11.732 17.320 1.00 72.56 91 ARG A O 1
ATOM 726 N N . GLY A 1 92 ? -7.171 -12.267 19.463 1.00 71.19 92 GLY A N 1
ATOM 727 C CA . GLY A 1 92 ? -7.931 -11.060 19.794 1.00 71.19 92 GLY A CA 1
ATOM 728 C C . GLY A 1 92 ? -7.126 -9.775 19.584 1.00 71.19 92 GLY A C 1
ATOM 729 O O . GLY A 1 92 ? -7.592 -8.861 18.907 1.00 71.19 92 GLY A O 1
ATOM 730 N N . LYS A 1 93 ? -5.872 -9.727 20.054 1.00 69.62 93 LYS A N 1
ATOM 731 C CA . LYS A 1 93 ? -4.964 -8.581 19.829 1.00 69.62 93 LYS A CA 1
ATOM 732 C C . LYS A 1 93 ? -4.642 -8.352 18.349 1.00 69.62 93 LYS A C 1
ATOM 734 O O . LYS A 1 93 ? -4.417 -7.216 17.926 1.00 69.62 93 LYS A O 1
ATOM 739 N N . LEU A 1 94 ? -4.579 -9.414 17.548 1.00 67.00 94 LEU A N 1
ATOM 740 C CA . LEU A 1 94 ? -4.357 -9.323 16.103 1.00 67.00 94 LEU A CA 1
ATOM 741 C C . LEU A 1 94 ? -5.599 -8.792 15.378 1.00 67.00 94 LEU A C 1
ATOM 743 O O . LEU A 1 94 ? -5.492 -7.839 14.609 1.00 67.00 94 LEU A O 1
ATOM 747 N N . LEU A 1 95 ? -6.772 -9.350 15.682 1.00 69.25 95 LEU A N 1
ATOM 748 C CA . LEU A 1 95 ? -8.052 -8.932 15.106 1.00 69.25 95 LEU A CA 1
ATOM 749 C C . LEU A 1 95 ? -8.430 -7.503 15.517 1.00 69.25 95 LEU A C 1
ATOM 751 O O . LEU A 1 95 ? -8.928 -6.738 14.694 1.00 69.25 95 LEU A O 1
ATOM 755 N N . GLY A 1 96 ? -8.125 -7.099 16.751 1.00 66.88 96 GLY A N 1
ATOM 756 C CA . GLY A 1 96 ? -8.393 -5.740 17.214 1.00 66.88 96 GLY A CA 1
ATOM 757 C C . GLY A 1 96 ? -7.532 -4.675 16.530 1.00 66.88 96 GLY A C 1
ATOM 758 O O . GLY A 1 96 ? -8.003 -3.573 16.252 1.00 66.88 96 GLY A O 1
ATOM 759 N N . ARG A 1 97 ? -6.286 -5.017 16.167 1.00 63.50 97 ARG A N 1
ATOM 760 C CA . ARG A 1 97 ? -5.447 -4.164 15.306 1.00 63.50 97 ARG A CA 1
ATOM 761 C C . ARG A 1 97 ? -5.944 -4.131 13.859 1.00 63.50 97 ARG A C 1
ATOM 763 O O . ARG A 1 97 ? -5.780 -3.109 13.208 1.00 63.50 97 ARG A O 1
ATOM 770 N N . LEU A 1 98 ? -6.537 -5.224 13.376 1.00 60.28 98 LEU A N 1
ATOM 771 C CA . LEU A 1 98 ? -7.029 -5.367 12.003 1.00 60.28 98 LEU A CA 1
ATOM 772 C C . LEU A 1 98 ? -8.300 -4.574 11.703 1.00 60.28 98 LEU A C 1
ATOM 774 O O . LEU A 1 98 ? -8.388 -3.946 10.655 1.00 60.28 98 LEU A O 1
ATOM 778 N N . PHE A 1 99 ? -9.281 -4.611 12.601 1.00 65.38 99 PHE A N 1
ATOM 779 C CA . PHE A 1 99 ? -10.561 -3.918 12.413 1.00 65.38 99 PHE A CA 1
ATOM 780 C C . PHE A 1 99 ? -10.587 -2.530 13.058 1.00 65.38 99 PHE A C 1
ATOM 782 O O . PHE A 1 99 ? -11.657 -1.946 13.232 1.00 65.38 99 PHE A O 1
ATOM 789 N N . ASP A 1 100 ? -9.409 -2.037 13.453 1.00 63.25 100 ASP A N 1
ATOM 790 C CA . ASP A 1 100 ? -9.227 -0.818 14.235 1.00 63.25 100 ASP A CA 1
ATOM 791 C C . ASP A 1 100 ? -10.220 -0.727 15.408 1.00 63.25 100 ASP A C 1
ATOM 793 O O . ASP A 1 100 ? -10.869 0.292 15.658 1.00 63.25 100 ASP A O 1
ATOM 797 N N . THR A 1 101 ? -10.366 -1.825 16.160 1.00 69.00 101 THR A N 1
ATOM 798 C CA . THR A 1 101 ? -11.288 -1.864 17.303 1.00 69.00 101 THR A CA 1
ATOM 799 C C . THR A 1 101 ? -10.753 -1.117 18.518 1.00 69.00 101 THR A C 1
ATOM 801 O O . THR A 1 101 ? -11.401 -1.105 19.563 1.00 69.00 101 THR A O 1
ATOM 804 N N . ARG A 1 102 ? -9.607 -0.436 18.385 1.00 69.69 102 ARG A N 1
ATOM 805 C CA . ARG A 1 102 ? -9.024 0.428 19.420 1.00 69.69 102 ARG A CA 1
ATOM 806 C C . ARG A 1 102 ? -10.034 1.451 19.935 1.00 69.69 102 ARG A C 1
ATOM 808 O O . ARG A 1 102 ? -10.071 1.704 21.132 1.00 69.69 102 ARG A O 1
ATOM 815 N N . ARG A 1 103 ?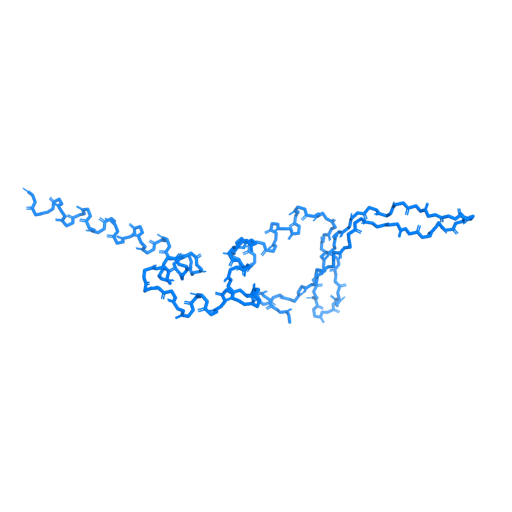 -10.908 1.973 19.062 1.00 73.19 103 ARG A N 1
ATOM 816 C CA . ARG A 1 103 ? -11.998 2.869 19.483 1.00 73.19 103 ARG A CA 1
ATOM 817 C C . ARG A 1 103 ? -13.011 2.195 20.410 1.00 73.19 103 ARG A C 1
ATOM 819 O O . ARG A 1 103 ? -13.535 2.852 21.295 1.00 73.19 103 ARG A O 1
ATOM 826 N N . PHE A 1 104 ? -13.290 0.907 20.213 1.00 79.12 104 PHE A N 1
ATOM 827 C CA . PHE A 1 104 ? -14.227 0.161 21.054 1.00 79.12 104 PHE A CA 1
ATOM 828 C C . PHE A 1 104 ? -13.576 -0.199 22.389 1.00 79.12 104 PHE A C 1
ATOM 830 O O . PHE A 1 104 ? -14.198 -0.001 23.425 1.00 79.12 104 PHE A O 1
ATOM 837 N N . ALA A 1 105 ? -12.301 -0.598 22.3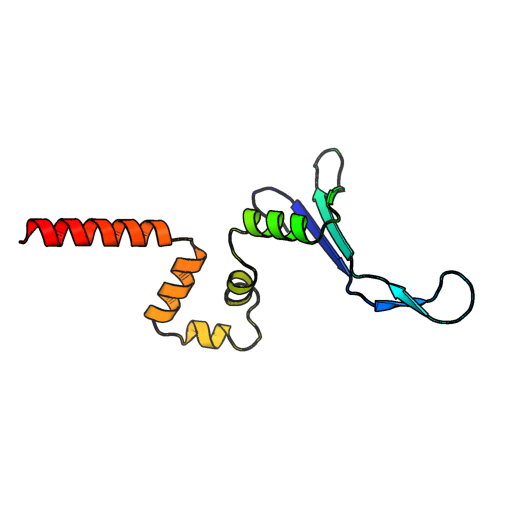73 1.00 78.69 105 ALA A N 1
ATOM 838 C CA . ALA A 1 105 ? -11.532 -0.835 23.594 1.00 78.69 105 ALA A CA 1
ATOM 839 C C . ALA A 1 105 ? -11.442 0.427 24.474 1.00 78.69 105 ALA A C 1
ATOM 841 O O . ALA A 1 105 ? -11.644 0.350 25.680 1.00 78.69 105 ALA A O 1
ATOM 842 N N . ALA A 1 106 ? -11.227 1.604 23.873 1.00 82.56 106 ALA A N 1
ATOM 843 C CA . ALA A 1 106 ? -11.223 2.875 24.602 1.00 82.56 106 ALA A CA 1
ATOM 844 C C . ALA A 1 106 ? -12.587 3.197 25.245 1.00 82.56 106 ALA A C 1
ATOM 846 O O . ALA A 1 106 ? -12.648 3.747 26.344 1.00 82.56 106 ALA A O 1
ATOM 847 N N . VAL A 1 107 ? -13.692 2.840 24.580 1.00 87.94 107 VAL A N 1
ATOM 848 C CA . VAL A 1 107 ? -15.044 2.989 25.141 1.00 87.94 107 VAL A CA 1
ATOM 849 C C . VAL A 1 107 ? -15.263 2.016 26.301 1.00 87.94 107 VAL A C 1
ATOM 851 O O . VAL A 1 107 ? -15.773 2.429 27.339 1.00 87.94 107 VAL A O 1
ATOM 854 N N . GLU A 1 108 ? -14.855 0.753 26.165 1.00 88.19 108 GLU A N 1
ATOM 855 C CA . GLU A 1 108 ? -14.935 -0.237 27.248 1.00 88.19 108 GLU A CA 1
ATOM 856 C C . GLU A 1 108 ? -14.133 0.195 28.479 1.00 88.19 108 GLU A C 1
ATOM 858 O O . GLU A 1 108 ? -14.640 0.134 29.599 1.00 88.19 108 GLU A O 1
ATOM 863 N N . GLU A 1 109 ? -12.909 0.686 28.280 1.00 90.56 109 GLU A N 1
ATOM 864 C CA . GLU A 1 109 ? -12.055 1.187 29.358 1.00 90.56 109 GLU A CA 1
ATOM 865 C C . GLU A 1 109 ? -12.705 2.377 30.070 1.00 90.56 109 GLU A C 1
ATOM 867 O O . GLU A 1 109 ? -12.807 2.388 31.301 1.00 90.56 109 GLU A O 1
ATOM 872 N N . ARG A 1 110 ? -13.263 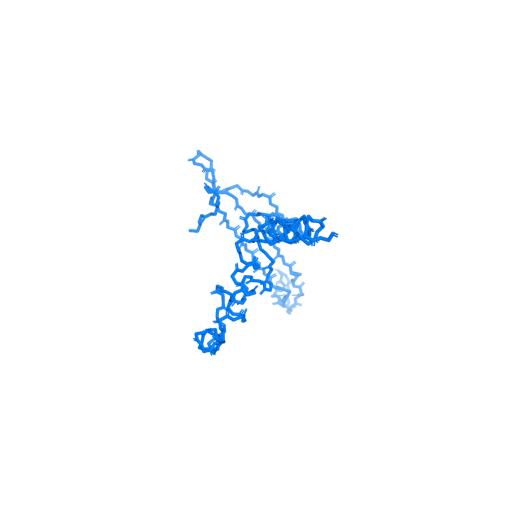3.319 29.299 1.00 91.19 110 ARG A N 1
ATOM 873 C CA . ARG A 1 110 ? -13.986 4.467 29.848 1.00 91.19 110 ARG A CA 1
ATOM 874 C C . ARG A 1 110 ? -15.215 4.055 30.659 1.00 91.19 110 ARG A C 1
ATOM 876 O O . ARG A 1 110 ? -15.472 4.622 31.721 1.00 91.19 110 ARG A O 1
ATOM 883 N N . LEU A 1 111 ? -15.980 3.075 30.185 1.00 93.56 111 LEU A N 1
ATOM 884 C CA . LEU A 1 111 ? -17.139 2.545 30.911 1.00 93.56 111 LEU A CA 1
ATOM 885 C C . LEU A 1 111 ? -16.718 1.809 32.192 1.00 93.56 111 LEU A C 1
ATOM 887 O O . LEU A 1 111 ? -17.374 1.943 33.225 1.00 93.56 111 LEU A O 1
ATOM 891 N N . ALA A 1 112 ? -15.604 1.076 32.158 1.00 92.00 112 ALA A N 1
ATOM 892 C CA . ALA A 1 112 ? -15.073 0.382 33.327 1.00 92.00 112 ALA A CA 1
ATOM 893 C C . ALA A 1 112 ? -14.589 1.354 34.418 1.00 92.00 112 ALA A C 1
ATOM 895 O O . ALA A 1 112 ? -14.793 1.083 35.602 1.00 92.00 112 ALA A O 1
ATOM 896 N N . GLU A 1 113 ? -13.979 2.482 34.040 1.00 92.75 113 GLU A N 1
ATOM 897 C CA . GLU A 1 113 ? -13.640 3.571 34.967 1.00 92.75 113 GLU A CA 1
ATOM 898 C C . GLU A 1 113 ? -14.876 4.161 35.642 1.00 92.75 113 GLU A C 1
ATOM 900 O O . GLU A 1 113 ? -14.891 4.309 36.863 1.00 92.75 113 GLU A O 1
ATOM 905 N N . LEU A 1 114 ? -15.918 4.462 34.860 1.00 92.50 114 LEU A N 1
ATOM 906 C CA . LEU A 1 114 ? -17.168 5.018 35.380 1.00 92.50 114 LEU A CA 1
ATOM 907 C C . LEU A 1 114 ? -17.838 4.069 36.379 1.00 92.50 114 LEU A C 1
ATOM 909 O O . LEU A 1 114 ? -18.297 4.524 37.422 1.00 92.50 114 LEU A O 1
ATOM 913 N N . ARG A 1 115 ? -17.838 2.757 36.106 1.00 92.06 115 ARG A N 1
ATOM 914 C CA . ARG A 1 115 ? -18.345 1.752 37.053 1.00 92.06 115 ARG A CA 1
ATOM 915 C C . ARG A 1 115 ? -17.563 1.768 38.367 1.00 92.06 115 ARG A C 1
ATOM 917 O O . ARG A 1 115 ? -18.173 1.858 39.423 1.00 92.06 115 ARG A O 1
ATOM 924 N N . ARG A 1 116 ? -16.224 1.725 38.307 1.00 91.69 116 ARG A N 1
ATOM 925 C CA . ARG A 1 116 ? -15.375 1.742 39.514 1.00 91.69 116 ARG A CA 1
ATOM 926 C C . ARG A 1 116 ? -15.592 2.997 40.360 1.00 91.69 116 ARG A C 1
ATOM 928 O O . ARG A 1 116 ? -15.539 2.908 41.576 1.00 91.69 116 ARG A O 1
ATOM 935 N N . GLY A 1 117 ? -15.831 4.143 39.723 1.00 89.00 117 GLY A N 1
ATOM 936 C CA . GLY A 1 117 ? -16.126 5.397 40.419 1.00 89.00 117 GLY A CA 1
ATOM 937 C C . GLY A 1 117 ? -17.536 5.486 41.010 1.00 89.00 117 GLY A C 1
ATOM 938 O O . GLY A 1 117 ? -17.754 6.322 41.874 1.00 89.00 117 GLY A O 1
ATOM 939 N N . ALA A 1 118 ? -18.484 4.662 40.555 1.00 84.69 118 ALA A N 1
ATOM 940 C CA . ALA A 1 118 ? -19.842 4.598 41.103 1.00 84.69 118 ALA A CA 1
ATOM 941 C C . ALA A 1 118 ? -19.990 3.564 42.236 1.00 84.69 118 ALA A C 1
ATOM 943 O O . ALA A 1 118 ? -20.946 3.630 43.003 1.00 84.69 118 ALA A O 1
ATOM 944 N N . GLU A 1 119 ? -19.073 2.596 42.313 1.00 79.00 119 GLU A N 1
ATOM 945 C CA . GLU A 1 119 ? -19.017 1.559 43.356 1.00 79.00 119 GLU A CA 1
ATOM 946 C C . GLU A 1 119 ? -18.131 1.953 44.560 1.00 79.00 119 GLU A C 1
ATOM 948 O O . GLU A 1 119 ? -18.080 1.204 45.536 1.00 79.00 119 GLU A O 1
ATOM 953 N N . ALA A 1 120 ? -17.441 3.099 44.490 1.00 58.09 120 ALA A N 1
ATOM 954 C CA . ALA A 1 120 ? -16.613 3.681 45.553 1.00 58.09 120 ALA A CA 1
ATOM 955 C C . ALA A 1 120 ? -17.360 4.797 46.295 1.00 58.09 120 ALA A C 1
ATOM 957 O O . ALA A 1 120 ? -17.181 4.889 47.531 1.00 58.09 120 ALA A O 1
#

Foldseek 3Di:
DDFPNWDKDKDKDDWDWDADPDDGDTDIDHIWIWMWTQDPVPGTDTDDTDPVVVQVVVCVRQVAHPVLCCLPPVPPVPCVVVQVVDDPVVVVVSVCRNVVCVVVVVVVVVVVVVVVVVVD

Radius of gyration: 22.45 Å; chains: 1; bounding box: 49×32×72 Å

Secondary structure (DSSP, 8-state):
-EETTEEEEEEEE--EEEE-SSSSSEEEEPPEEEEEEEETTTEEEEEE--HHHHHHHHHHHHTS-HHHHHHHTS--TTHHHHHHHS-HHHHHHHHHHHTTTHHHHHHHHHHHHHHHHH--

pLDDT: mean 82.58, std 13.74, range [51.47, 97.56]

InterPro domains:
  IPR027417 P-loop containing nucleoside triphosphate hydrolase [G3DSA:3.40.50.300] (1-119)

Organism: NCBI:txid2706086